Protein AF-G9WZ38-F1 (afdb_monomer)

Sequence (169 aa):
MLNEFNEKQKEMELSEMNKKAEDVVEAAVKRTKINRALLICPNMSLINEQIDLMISICGIYGIDIEKNKLEILINKALSECNSEIIYKIYGIPMLINSIYVETSGIITLSMGKAFIEVCKKVKLFIEVCEKVNFGDIRESDIISSVGEKIMKERFKEEMKRNNMDCYIK

Foldseek 3Di:
DVVVVLVVVLVVLLVVLLVQLLVLLVVLLVCLLPPCVCLVQQQVVLLVSLLVSLVSSCVSLLEDADSVLSSVLLVLQCVLADPVLVCLRPPDRDDCSPVNSLSSSLLSNQQSVLSSVLSSVQQVVCCVPVVDSRDRRYNCSCSDPVNSVSSNVSSQVSCVVVVNHSDDD

pLDDT: mean 78.84, std 14.1, range [38.16, 95.94]

Secondary structure (DSSP, 8-state):
-HHHHHHHHHHHHHHHHHHHHHHHHHHHHHHHHH-GGGGTSHHHHHHHHHHHHHHHHHHHHT----HHHHHHHHHHHHTTS-HHHHHHHHS--SS-HHHHHHHHHHHHHHHHHHHHHHHHHHHHHHHHHH-SSSPPPPHHHHSSHHHHHHHHHHHHHHHHHTT------

Radius of gyration: 16.96 Å; Cα contacts (8 Å, |Δi|>4): 188; chains: 1; bounding box: 35×32×58 Å

Nearest PDB structures (foldseek):
  7uwa-assembly1_i  T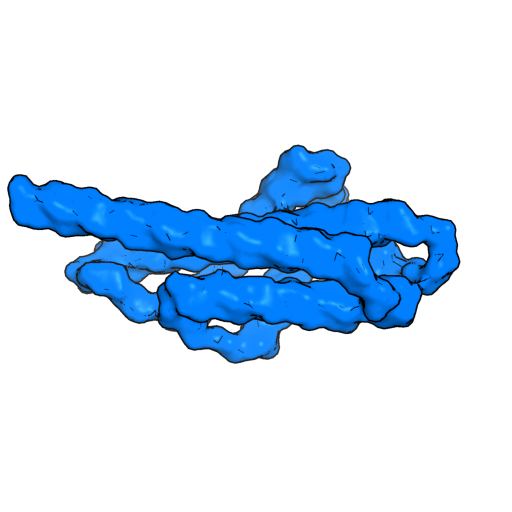M=2.731E-01  e=2.996E+00  Citrus x limon
  7uwd-assembly1_i  TM=2.819E-01  e=5.746E+00  Citrus x limon

Solvent-accessible surface area (backbone atoms only — not comparable to full-atom values): 9047 Å² total; per-residue (Å²): 106,76,66,57,50,52,51,52,51,49,54,49,53,52,50,52,40,51,50,55,38,51,53,51,30,53,52,48,23,57,47,50,51,68,46,67,59,45,62,80,45,33,50,69,46,49,54,50,54,50,40,56,49,50,51,55,39,27,59,66,70,59,35,64,71,61,68,71,58,46,49,52,54,50,52,56,38,57,66,55,45,28,71,67,58,48,36,60,51,71,66,67,78,79,89,58,71,65,62,50,31,52,51,51,21,49,49,42,44,18,48,40,55,14,47,52,50,29,53,53,52,47,44,54,48,47,25,72,75,67,74,41,83,76,51,83,49,52,47,67,55,57,73,24,76,62,22,48,47,45,28,35,54,38,25,42,51,40,28,41,75,70,76,43,72,46,61,82,136

Structure (mmCIF, N/CA/C/O backbone):
data_AF-G9WZ38-F1
#
_entry.id   AF-G9WZ38-F1
#
loop_
_atom_site.group_PDB
_atom_site.id
_atom_site.type_symbol
_atom_site.label_atom_id
_atom_site.label_alt_id
_atom_site.label_comp_id
_atom_site.label_asym_id
_atom_site.label_entity_id
_atom_site.label_seq_id
_atom_site.pdbx_PDB_ins_code
_atom_site.Cartn_x
_atom_site.Cartn_y
_atom_site.Cartn_z
_atom_site.occupancy
_atom_site.B_iso_or_equiv
_atom_site.auth_seq_id
_atom_site.auth_comp_id
_atom_site.auth_asym_id
_atom_site.auth_atom_id
_atom_site.pdbx_PDB_model_num
ATOM 1 N N . MET A 1 1 ? -9.028 -3.755 34.477 1.00 52.47 1 MET A N 1
ATOM 2 C CA . MET A 1 1 ? -9.451 -5.115 34.071 1.00 52.47 1 MET A CA 1
ATOM 3 C C . MET A 1 1 ? -10.262 -5.162 32.778 1.00 52.47 1 MET A C 1
ATOM 5 O O . MET A 1 1 ? -9.694 -5.626 31.804 1.00 52.47 1 MET A O 1
ATOM 9 N N . LEU A 1 2 ? -11.522 -4.695 32.699 1.00 57.91 2 LEU A N 1
ATOM 10 C CA . LEU A 1 2 ? -12.297 -4.794 31.438 1.00 57.91 2 LEU A CA 1
ATOM 11 C C . LEU A 1 2 ? -11.703 -3.931 30.300 1.00 57.91 2 LEU A C 1
ATOM 13 O O . LEU A 1 2 ? -11.595 -4.394 29.171 1.00 57.91 2 LEU A O 1
ATOM 17 N N . ASN A 1 3 ? -11.236 -2.716 30.616 1.00 65.12 3 ASN A N 1
ATOM 18 C CA . ASN A 1 3 ? -10.592 -1.832 29.634 1.00 65.12 3 ASN A CA 1
ATOM 19 C C . ASN A 1 3 ? -9.233 -2.366 29.153 1.00 65.12 3 ASN A C 1
ATOM 21 O O . ASN A 1 3 ? -8.999 -2.401 27.955 1.00 65.12 3 ASN A O 1
ATOM 25 N N . GLU A 1 4 ? -8.384 -2.869 30.056 1.00 69.06 4 GLU A N 1
ATOM 26 C CA . GLU A 1 4 ? -7.070 -3.436 29.691 1.00 69.06 4 GLU A CA 1
ATOM 27 C C . GLU A 1 4 ? -7.192 -4.713 28.845 1.00 69.06 4 GLU A C 1
ATOM 29 O O . GLU A 1 4 ? -6.346 -4.982 27.998 1.00 69.06 4 GLU A O 1
ATOM 34 N N . PHE A 1 5 ? -8.231 -5.526 29.073 1.00 68.38 5 PHE A N 1
ATOM 35 C CA . PHE A 1 5 ? -8.498 -6.708 28.251 1.00 68.38 5 PHE A CA 1
ATOM 36 C C . PHE A 1 5 ? -8.936 -6.311 26.835 1.00 68.38 5 PHE A C 1
ATOM 38 O O . PHE A 1 5 ? -8.422 -6.857 25.861 1.00 68.38 5 PHE A O 1
ATOM 45 N N . ASN A 1 6 ? -9.813 -5.309 26.722 1.00 74.38 6 ASN A N 1
ATOM 46 C CA . ASN A 1 6 ? -10.248 -4.770 25.435 1.00 74.38 6 ASN A CA 1
ATOM 47 C C . ASN A 1 6 ? -9.096 -4.100 24.671 1.00 74.38 6 ASN A C 1
ATOM 49 O O . ASN A 1 6 ? -8.975 -4.296 23.468 1.00 74.38 6 ASN A O 1
ATOM 53 N N . GLU A 1 7 ? -8.224 -3.351 25.348 1.00 76.50 7 GLU A N 1
ATOM 54 C CA . GLU A 1 7 ? -7.029 -2.748 24.739 1.00 76.50 7 GLU A CA 1
ATOM 55 C C . GLU A 1 7 ? -6.074 -3.817 24.196 1.00 76.50 7 GLU A C 1
ATOM 57 O O . GLU A 1 7 ? -5.677 -3.752 23.035 1.00 76.50 7 GLU A O 1
ATOM 62 N N . LYS A 1 8 ? -5.787 -4.868 24.975 1.00 78.44 8 LYS A N 1
ATOM 63 C CA . LYS A 1 8 ? -4.940 -5.983 24.519 1.00 78.44 8 LYS A CA 1
ATOM 64 C C . LYS A 1 8 ? -5.533 -6.746 23.340 1.00 78.44 8 LYS A C 1
ATOM 66 O O . LYS A 1 8 ? -4.796 -7.154 22.445 1.00 78.44 8 LYS A O 1
ATOM 71 N N . GLN A 1 9 ? -6.848 -6.958 23.334 1.00 79.75 9 GLN A N 1
ATOM 72 C CA . GLN A 1 9 ? -7.520 -7.594 22.205 1.00 79.75 9 GLN A CA 1
ATOM 73 C C . GLN A 1 9 ? -7.397 -6.728 20.945 1.00 79.75 9 GLN A C 1
ATOM 75 O O . GLN A 1 9 ? -7.069 -7.239 19.877 1.00 79.75 9 GLN A O 1
ATOM 80 N N . LYS A 1 10 ? -7.567 -5.411 21.077 1.00 76.31 10 LYS A N 1
ATOM 81 C CA . LYS A 1 10 ? -7.442 -4.477 19.956 1.00 76.31 10 LYS A CA 1
ATOM 82 C C . LYS A 1 10 ? -6.028 -4.398 19.395 1.00 76.31 10 LYS A C 1
ATOM 84 O O . LYS A 1 10 ? -5.841 -4.398 18.180 1.00 76.31 10 LYS A O 1
ATOM 89 N N . GLU A 1 11 ? -5.025 -4.357 20.268 1.00 82.62 11 GLU A N 1
ATOM 90 C CA . GLU A 1 11 ? -3.619 -4.417 19.864 1.00 82.62 11 GLU A CA 1
ATOM 91 C C . GLU A 1 11 ? -3.315 -5.708 19.099 1.00 82.62 11 GLU A C 1
ATOM 93 O O . GLU A 1 11 ? -2.605 -5.681 18.092 1.00 82.62 11 GLU A O 1
ATOM 98 N N . MET A 1 12 ? -3.886 -6.831 19.545 1.00 84.88 12 MET A N 1
ATOM 99 C CA . MET A 1 12 ? -3.741 -8.122 18.882 1.00 84.88 12 MET A CA 1
ATOM 100 C C . MET A 1 12 ? -4.406 -8.134 17.502 1.00 84.88 12 MET A C 1
ATOM 102 O O . MET A 1 12 ? -3.758 -8.522 16.532 1.00 84.88 12 MET A O 1
ATOM 106 N N . GLU A 1 13 ? -5.647 -7.657 17.393 1.00 85.44 13 GLU A N 1
ATOM 107 C CA . GLU A 1 13 ? -6.374 -7.549 16.122 1.00 85.44 13 GLU A CA 1
ATOM 108 C C . GLU A 1 13 ? -5.621 -6.656 15.127 1.00 85.44 13 GLU A C 1
ATOM 110 O O . GLU A 1 13 ? -5.374 -7.055 13.988 1.00 85.44 13 GLU A O 1
ATOM 115 N N . LEU A 1 14 ? -5.166 -5.477 15.563 1.00 86.06 14 LEU A N 1
ATOM 116 C CA . LEU A 1 14 ? -4.390 -4.569 14.720 1.00 86.06 14 LEU A CA 1
ATOM 117 C C . LEU A 1 14 ? -3.048 -5.185 14.299 1.00 86.06 14 LEU A C 1
ATOM 119 O O . LEU A 1 14 ? -2.622 -5.011 13.159 1.00 86.06 14 LEU A O 1
ATOM 123 N N . SER A 1 15 ? -2.379 -5.910 15.198 1.00 89.38 15 SER A N 1
ATOM 124 C CA . SER A 1 15 ? -1.134 -6.625 14.899 1.00 89.38 15 SER A CA 1
ATOM 125 C C . SER A 1 15 ? -1.343 -7.718 13.846 1.00 89.38 15 SER A C 1
ATOM 127 O O . SER A 1 15 ? -0.575 -7.811 12.887 1.00 89.38 15 SER A O 1
ATOM 129 N N . GLU A 1 16 ? -2.418 -8.499 13.964 1.00 91.44 16 GLU A N 1
ATOM 130 C CA . GLU A 1 16 ? -2.754 -9.545 12.997 1.00 91.44 16 GLU A CA 1
ATOM 131 C C . GLU A 1 16 ? -3.081 -8.961 11.616 1.00 91.44 16 GLU A C 1
ATOM 133 O O . GLU A 1 16 ? -2.612 -9.472 10.596 1.00 91.44 16 GLU A O 1
ATOM 138 N N . MET A 1 17 ? -3.835 -7.860 11.572 1.00 92.44 17 MET A N 1
ATOM 139 C CA . MET A 1 17 ? -4.127 -7.138 10.333 1.00 92.44 17 MET A CA 1
ATOM 140 C C . MET A 1 17 ? -2.854 -6.595 9.677 1.00 92.44 17 MET A C 1
ATOM 142 O O . MET A 1 17 ? -2.654 -6.805 8.481 1.00 92.44 17 MET A O 1
ATOM 146 N N . ASN A 1 18 ? -1.970 -5.951 10.453 1.00 92.62 18 ASN A N 1
ATOM 147 C CA . ASN A 1 18 ? -0.698 -5.435 9.940 1.00 92.62 18 ASN A CA 1
ATOM 148 C C . ASN A 1 18 ? 0.136 -6.568 9.330 1.00 92.62 18 ASN A C 1
ATOM 150 O O . ASN A 1 18 ? 0.634 -6.422 8.220 1.00 92.62 18 ASN A O 1
ATOM 154 N N . LYS A 1 19 ? 0.226 -7.720 10.008 1.00 94.50 19 LYS A N 1
ATOM 155 C CA . LYS A 1 19 ? 0.971 -8.880 9.509 1.00 94.50 19 LYS A CA 1
ATOM 156 C C . LYS A 1 19 ? 0.396 -9.416 8.194 1.00 94.50 19 LYS A C 1
ATOM 158 O O . LYS A 1 19 ? 1.140 -9.631 7.244 1.00 94.50 19 LYS A O 1
ATOM 163 N N . LYS A 1 20 ? -0.929 -9.576 8.102 1.00 95.94 20 LYS A N 1
ATOM 164 C CA . LYS A 1 20 ? -1.591 -9.988 6.849 1.00 95.94 20 LYS A CA 1
ATOM 165 C C . LYS A 1 20 ? -1.318 -8.995 5.719 1.00 95.94 20 LYS A C 1
ATOM 167 O O . LYS A 1 20 ? -1.111 -9.399 4.577 1.00 95.94 20 LYS A O 1
ATOM 172 N N . ALA A 1 21 ? -1.321 -7.700 6.029 1.00 95.38 21 ALA A N 1
ATO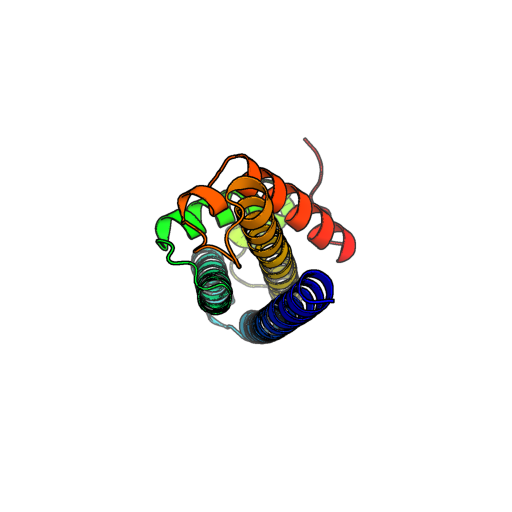M 173 C CA . ALA A 1 21 ? -1.045 -6.668 5.043 1.00 95.38 21 ALA A CA 1
ATOM 174 C C . ALA A 1 21 ? 0.426 -6.701 4.592 1.00 95.38 21 ALA A C 1
ATOM 176 O O . ALA A 1 21 ? 0.692 -6.598 3.398 1.00 95.38 21 ALA A O 1
ATOM 177 N N . GLU A 1 22 ? 1.372 -6.923 5.507 1.00 95.19 22 GLU A N 1
ATOM 178 C CA . GLU A 1 22 ? 2.792 -7.123 5.188 1.00 95.19 22 GLU A CA 1
ATOM 179 C C . GLU A 1 22 ? 3.017 -8.344 4.282 1.00 95.19 22 GLU A C 1
ATOM 181 O O . GLU A 1 22 ? 3.739 -8.231 3.289 1.00 95.19 22 GLU A O 1
ATOM 186 N N . ASP A 1 23 ? 2.340 -9.467 4.543 1.00 95.75 23 ASP A N 1
ATOM 187 C CA . ASP A 1 23 ? 2.404 -10.665 3.693 1.00 95.75 23 ASP A CA 1
ATOM 188 C C . ASP A 1 23 ? 1.909 -10.369 2.260 1.00 95.75 23 ASP A C 1
ATOM 190 O O . ASP A 1 23 ? 2.504 -10.807 1.268 1.00 95.75 23 ASP A O 1
ATOM 194 N N . VAL A 1 24 ? 0.839 -9.573 2.128 1.00 95.62 24 VAL A N 1
ATOM 195 C CA . VAL A 1 24 ? 0.320 -9.108 0.830 1.00 95.62 24 VAL A CA 1
ATOM 196 C C . VAL A 1 24 ? 1.329 -8.208 0.112 1.00 95.62 24 VAL A C 1
ATOM 198 O O . VAL A 1 24 ? 1.518 -8.362 -1.100 1.00 95.62 24 VAL A O 1
ATOM 201 N N . VAL A 1 25 ? 2.005 -7.307 0.834 1.00 94.81 25 VAL A N 1
ATOM 202 C CA . VAL A 1 25 ? 3.073 -6.462 0.275 1.00 94.81 25 VAL A CA 1
ATOM 203 C C . VAL A 1 25 ? 4.230 -7.323 -0.222 1.00 94.81 25 VAL A C 1
ATOM 205 O O . VAL A 1 25 ? 4.683 -7.137 -1.351 1.00 94.81 25 VAL A O 1
ATOM 208 N N . GLU A 1 26 ? 4.692 -8.297 0.563 1.00 92.81 26 GLU A N 1
ATOM 209 C CA . GLU A 1 26 ? 5.782 -9.185 0.152 1.00 92.81 26 GLU A CA 1
ATOM 210 C C . GLU A 1 26 ? 5.411 -9.985 -1.106 1.00 92.81 26 GLU A C 1
ATOM 212 O O . GLU A 1 26 ? 6.206 -10.094 -2.049 1.00 92.81 26 GLU A O 1
ATOM 217 N N . ALA A 1 27 ? 4.182 -10.504 -1.162 1.00 90.69 27 ALA A N 1
ATOM 218 C CA . ALA A 1 27 ? 3.670 -11.198 -2.335 1.00 90.69 27 ALA A CA 1
ATOM 219 C C . ALA A 1 27 ? 3.610 -10.275 -3.563 1.00 90.69 27 ALA A C 1
ATOM 221 O O . ALA A 1 27 ? 4.014 -10.689 -4.651 1.00 90.69 27 ALA A O 1
ATOM 222 N N . ALA A 1 28 ? 3.161 -9.027 -3.403 1.00 89.56 28 ALA A N 1
ATOM 223 C CA . ALA A 1 28 ? 3.139 -8.039 -4.479 1.00 89.56 28 ALA A CA 1
ATOM 224 C C . ALA A 1 28 ? 4.551 -7.707 -4.974 1.00 89.56 28 ALA A C 1
ATOM 226 O O . ALA A 1 28 ? 4.798 -7.761 -6.173 1.00 89.56 28 ALA A O 1
ATOM 227 N N . VAL A 1 29 ? 5.515 -7.482 -4.076 1.00 88.19 29 VAL A N 1
ATOM 228 C CA . VAL A 1 29 ? 6.922 -7.248 -4.445 1.00 88.19 29 VAL A CA 1
ATOM 229 C C . VAL A 1 29 ? 7.480 -8.412 -5.266 1.00 88.19 29 VAL A C 1
A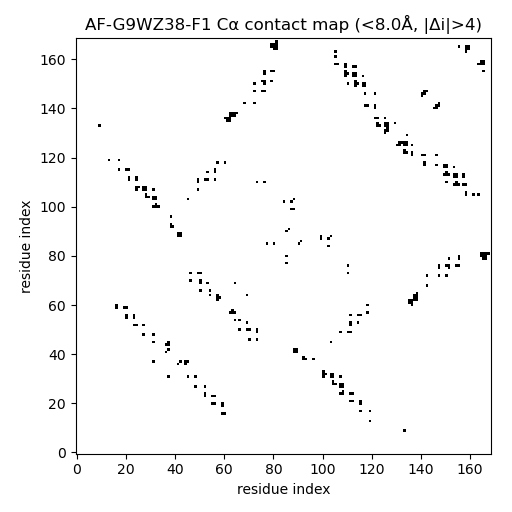TOM 231 O O . VAL A 1 29 ? 8.155 -8.190 -6.274 1.00 88.19 29 VAL A O 1
ATOM 234 N N . LYS A 1 30 ? 7.190 -9.660 -4.870 1.00 86.12 30 LYS A N 1
ATOM 235 C CA . LYS A 1 30 ? 7.587 -10.851 -5.638 1.00 86.12 30 LYS A CA 1
ATOM 236 C C . LYS A 1 30 ? 6.940 -10.868 -7.025 1.00 86.12 30 LYS A C 1
ATOM 238 O O . LYS A 1 30 ? 7.649 -11.120 -7.997 1.00 86.12 30 LYS A O 1
ATOM 243 N N . ARG A 1 31 ? 5.637 -10.571 -7.128 1.00 83.44 31 ARG A N 1
ATOM 244 C CA . ARG A 1 31 ? 4.909 -10.506 -8.409 1.00 83.44 31 ARG A CA 1
ATOM 245 C C . ARG A 1 31 ? 5.468 -9.427 -9.330 1.00 83.44 31 ARG A C 1
ATOM 247 O O . ARG A 1 31 ? 5.804 -9.740 -10.468 1.00 83.44 31 ARG A O 1
ATOM 254 N N . THR A 1 32 ? 5.661 -8.207 -8.833 1.00 80.19 32 THR A N 1
ATOM 255 C CA . THR A 1 32 ? 6.215 -7.088 -9.607 1.00 80.19 32 THR A CA 1
ATOM 256 C C . THR A 1 32 ? 7.580 -7.445 -10.195 1.00 80.19 32 THR A C 1
ATOM 258 O O . THR A 1 32 ? 7.842 -7.163 -11.360 1.00 80.19 32 THR A O 1
ATOM 261 N N . LYS A 1 33 ? 8.431 -8.157 -9.442 1.00 72.94 33 LYS A N 1
ATOM 262 C CA . LYS A 1 33 ? 9.764 -8.547 -9.923 1.00 72.94 33 LYS A CA 1
ATOM 263 C C . LYS A 1 33 ? 9.758 -9.527 -11.102 1.00 72.94 33 LYS A C 1
ATOM 265 O O . LYS A 1 33 ? 10.724 -9.572 -11.860 1.00 72.94 33 LYS A O 1
ATOM 270 N N . ILE A 1 34 ? 8.704 -10.328 -11.244 1.00 75.12 34 ILE A N 1
ATOM 271 C CA . ILE A 1 34 ? 8.572 -11.329 -12.315 1.00 75.12 34 ILE A CA 1
ATOM 272 C C . ILE A 1 34 ? 7.560 -10.917 -13.392 1.00 75.12 34 ILE A C 1
ATOM 274 O O . ILE A 1 34 ? 7.413 -11.625 -14.393 1.00 75.12 34 ILE A O 1
ATOM 278 N N . ASN A 1 35 ? 6.861 -9.792 -13.205 1.00 70.56 35 ASN A N 1
ATOM 279 C CA . ASN A 1 35 ? 5.826 -9.329 -14.117 1.00 70.56 35 ASN A CA 1
ATOM 280 C C . ASN A 1 35 ? 6.457 -8.808 -15.418 1.00 70.56 35 ASN A C 1
ATOM 282 O O . ASN A 1 35 ? 6.993 -7.705 -15.500 1.00 70.56 35 ASN A O 1
ATOM 286 N N . ARG A 1 36 ? 6.353 -9.620 -16.474 1.00 60.19 36 ARG A N 1
ATOM 287 C CA . ARG A 1 36 ? 6.883 -9.300 -17.805 1.00 60.19 36 ARG A CA 1
ATOM 288 C C . ARG A 1 36 ? 6.107 -8.191 -18.522 1.00 60.19 36 ARG A C 1
ATOM 290 O O . ARG A 1 36 ? 6.660 -7.597 -19.442 1.00 60.19 36 ARG A O 1
ATOM 297 N N . ALA A 1 37 ? 4.867 -7.887 -18.123 1.00 61.62 37 ALA A N 1
ATOM 298 C CA . ALA A 1 37 ? 4.077 -6.804 -18.721 1.00 61.62 37 ALA A CA 1
ATOM 299 C C . ALA A 1 37 ? 4.691 -5.423 -18.444 1.00 61.62 37 ALA A C 1
ATOM 301 O O . ALA A 1 37 ? 4.586 -4.520 -19.278 1.00 61.62 37 ALA A O 1
ATOM 302 N N . LEU A 1 38 ? 5.430 -5.296 -17.337 1.00 58.03 38 LEU A N 1
ATOM 303 C CA . LEU A 1 38 ? 6.217 -4.110 -17.015 1.00 58.03 38 LEU A CA 1
ATOM 304 C C . LEU A 1 38 ? 7.334 -3.819 -18.032 1.00 58.03 38 LEU A C 1
ATOM 306 O O . LEU A 1 38 ? 7.801 -2.691 -18.112 1.00 58.03 38 LEU A O 1
ATOM 310 N N . LEU A 1 39 ? 7.750 -4.798 -18.841 1.00 54.06 39 LEU A N 1
ATOM 311 C CA . LEU A 1 39 ? 8.755 -4.594 -19.892 1.00 54.06 39 LEU A CA 1
ATOM 312 C C . LEU A 1 39 ? 8.170 -3.973 -21.172 1.00 54.06 39 LEU A C 1
ATOM 314 O O . LEU A 1 39 ? 8.926 -3.493 -22.013 1.00 54.06 39 LEU A O 1
ATOM 318 N N . ILE A 1 40 ? 6.843 -4.015 -21.332 1.00 53.56 40 ILE A N 1
ATOM 319 C CA . ILE A 1 40 ? 6.126 -3.625 -22.556 1.00 53.56 40 ILE A CA 1
ATOM 320 C C . ILE A 1 40 ? 5.324 -2.337 -22.318 1.00 53.56 40 ILE A C 1
ATOM 322 O O . ILE A 1 40 ? 5.417 -1.402 -23.107 1.00 53.56 40 ILE A O 1
ATOM 326 N N . CYS A 1 41 ? 4.579 -2.271 -21.208 1.00 58.19 41 CYS A N 1
ATOM 327 C CA . CYS A 1 41 ? 3.764 -1.120 -20.802 1.00 58.19 41 CYS A CA 1
ATOM 328 C C . CYS A 1 41 ? 4.044 -0.755 -19.329 1.00 58.19 41 CYS A C 1
ATOM 330 O O . CYS A 1 41 ? 3.166 -0.930 -18.475 1.00 58.19 41 CYS A O 1
ATOM 332 N N . PRO A 1 42 ? 5.255 -0.259 -19.013 1.00 60.88 42 PRO A N 1
ATOM 333 C CA . PRO A 1 42 ? 5.756 -0.123 -17.643 1.00 60.88 42 PRO A CA 1
ATOM 334 C C . PRO A 1 42 ? 4.842 0.699 -16.724 1.00 60.88 42 PRO 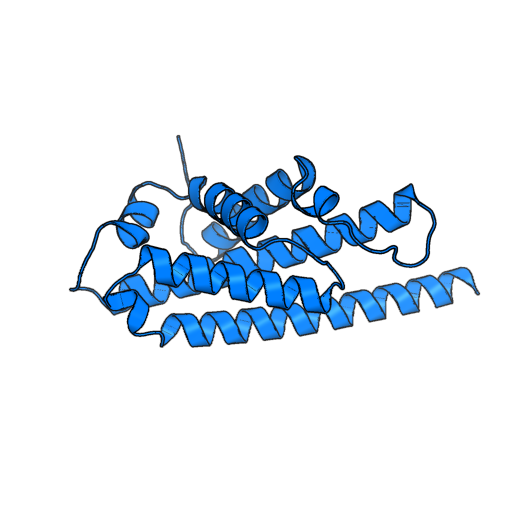A C 1
ATOM 336 O O . PRO A 1 42 ? 4.540 0.279 -15.610 1.00 60.88 42 PRO A O 1
ATOM 339 N N . ASN A 1 43 ? 4.329 1.833 -17.204 1.00 62.53 43 ASN A N 1
ATOM 340 C CA . ASN A 1 43 ? 3.543 2.763 -16.381 1.00 62.53 43 ASN A CA 1
ATOM 341 C C . ASN A 1 43 ? 2.189 2.206 -15.969 1.00 62.53 43 ASN A C 1
ATOM 343 O O . ASN A 1 43 ? 1.889 2.095 -14.784 1.00 62.53 43 ASN A O 1
ATOM 347 N N . MET A 1 44 ? 1.377 1.839 -16.963 1.00 63.56 44 MET A N 1
ATOM 348 C CA . MET A 1 44 ? 0.024 1.338 -16.727 1.00 63.56 44 MET A CA 1
ATOM 349 C C . MET A 1 44 ? 0.064 0.043 -15.917 1.00 63.56 44 MET A C 1
ATOM 351 O O . MET A 1 44 ? -0.756 -0.150 -15.025 1.00 63.56 44 MET A O 1
ATOM 355 N N . SER A 1 45 ? 1.048 -0.824 -16.180 1.00 75.94 45 SER A N 1
ATOM 356 C CA . SER A 1 45 ? 1.199 -2.070 -15.433 1.00 75.94 45 SER A CA 1
ATOM 357 C C . SER A 1 45 ? 1.621 -1.824 -13.983 1.00 75.94 45 SER A C 1
ATOM 359 O O . SER A 1 45 ? 1.116 -2.510 -13.102 1.00 75.94 45 SER A O 1
ATOM 361 N N . LEU A 1 46 ? 2.501 -0.853 -13.705 1.00 81.44 46 LEU A N 1
ATOM 362 C CA . LEU A 1 46 ? 2.937 -0.574 -12.335 1.00 81.44 46 LEU A CA 1
ATOM 363 C C . LEU A 1 46 ? 1.826 0.067 -11.498 1.00 81.44 46 LEU A C 1
ATOM 365 O O . LEU A 1 46 ? 1.622 -0.354 -10.363 1.00 81.44 46 LEU A O 1
ATOM 369 N N . ILE A 1 47 ? 1.100 1.048 -12.047 1.00 86.19 47 ILE A N 1
ATOM 370 C CA . ILE A 1 47 ? -0.022 1.701 -11.352 1.00 86.19 47 ILE A CA 1
ATOM 371 C C . ILE A 1 47 ? -1.117 0.685 -11.021 1.00 86.19 47 ILE A C 1
ATOM 373 O O . ILE A 1 47 ? -1.577 0.652 -9.883 1.00 86.19 47 ILE A O 1
ATOM 377 N N . ASN A 1 48 ? -1.480 -0.190 -11.964 1.00 87.25 48 ASN A N 1
ATOM 378 C CA . ASN A 1 48 ? -2.480 -1.231 -11.718 1.00 87.25 48 ASN A CA 1
ATOM 379 C C . ASN A 1 48 ? -2.047 -2.206 -10.611 1.00 87.25 48 ASN A C 1
ATOM 381 O O . ASN A 1 48 ? -2.851 -2.520 -9.741 1.00 87.25 48 ASN A O 1
ATOM 385 N N . GLU A 1 49 ? -0.774 -2.615 -10.577 1.00 88.38 49 GLU A N 1
ATOM 386 C CA . GLU A 1 49 ? -0.240 -3.442 -9.480 1.00 88.38 49 GLU A CA 1
ATOM 387 C C . GLU A 1 49 ? -0.302 -2.716 -8.126 1.00 88.38 49 GLU A C 1
ATOM 389 O O . GLU A 1 49 ? -0.604 -3.337 -7.107 1.00 88.38 49 GLU A O 1
ATOM 394 N N . GLN A 1 50 ? -0.064 -1.396 -8.097 1.00 91.69 50 GLN A N 1
ATOM 395 C CA . GLN A 1 50 ? -0.223 -0.608 -6.869 1.00 91.69 50 GLN A CA 1
ATOM 396 C C . GLN A 1 50 ? -1.695 -0.495 -6.448 1.00 91.69 50 GLN A C 1
ATOM 398 O O . GLN A 1 50 ? -1.990 -0.598 -5.259 1.00 91.69 50 GLN A O 1
ATOM 403 N N . ILE A 1 51 ? -2.620 -0.329 -7.399 1.00 93.38 51 ILE A N 1
ATOM 404 C CA . ILE A 1 51 ? -4.064 -0.315 -7.126 1.00 93.38 51 ILE A CA 1
ATOM 405 C C . ILE A 1 51 ? -4.488 -1.658 -6.525 1.00 93.38 51 ILE A C 1
ATOM 407 O O . ILE A 1 51 ? -5.104 -1.675 -5.464 1.00 93.38 51 ILE A O 1
ATOM 411 N N . ASP A 1 52 ? -4.117 -2.780 -7.142 1.00 93.19 52 ASP A N 1
ATOM 412 C CA . ASP A 1 52 ? -4.484 -4.116 -6.658 1.00 93.19 52 ASP A CA 1
ATOM 413 C C . ASP A 1 52 ? -3.869 -4.424 -5.281 1.00 93.19 52 ASP A C 1
ATOM 415 O O . ASP A 1 52 ? -4.524 -5.024 -4.418 1.00 93.19 52 ASP A O 1
ATOM 419 N N . LEU A 1 53 ? -2.636 -3.966 -5.035 1.00 95.38 53 LEU A N 1
ATOM 420 C CA . LEU A 1 53 ? -2.003 -4.018 -3.718 1.00 95.38 53 LEU A CA 1
ATOM 421 C C . LEU A 1 53 ? -2.821 -3.247 -2.673 1.00 95.38 53 LEU A C 1
ATOM 423 O O . LEU A 1 53 ? -3.137 -3.791 -1.614 1.00 95.38 53 LEU A O 1
ATOM 427 N N . MET A 1 54 ? -3.180 -1.997 -2.964 1.00 95.19 54 MET A N 1
ATOM 428 C CA . MET A 1 54 ? -3.914 -1.149 -2.024 1.00 95.19 54 MET A CA 1
ATOM 429 C C . MET A 1 54 ? -5.342 -1.652 -1.796 1.00 95.19 54 MET A C 1
ATOM 431 O O . MET A 1 54 ? -5.783 -1.650 -0.655 1.00 95.19 54 MET A O 1
ATOM 435 N N . ILE A 1 55 ? -6.025 -2.189 -2.814 1.00 94.38 55 ILE A N 1
ATOM 436 C CA . ILE A 1 55 ? -7.322 -2.872 -2.648 1.00 94.38 55 ILE A CA 1
ATOM 437 C C . ILE A 1 55 ? -7.187 -4.067 -1.704 1.00 94.38 55 ILE A C 1
ATOM 439 O O . ILE A 1 55 ? -8.014 -4.249 -0.813 1.00 94.38 55 ILE A O 1
ATOM 443 N N . SER A 1 56 ? -6.138 -4.874 -1.872 1.00 95.19 56 SER A N 1
ATOM 444 C CA . SER A 1 56 ? -5.904 -6.043 -1.018 1.00 95.19 56 SER A CA 1
ATOM 445 C C . SER A 1 56 ? -5.658 -5.635 0.439 1.00 95.19 56 SER A C 1
ATOM 447 O O . SER A 1 56 ? -6.204 -6.253 1.353 1.00 95.19 56 SER A O 1
ATOM 449 N N . ILE A 1 57 ? -4.888 -4.563 0.664 1.00 94.69 57 ILE A N 1
ATOM 450 C CA . ILE A 1 57 ? -4.688 -3.979 1.997 1.00 94.69 57 ILE A CA 1
ATOM 451 C C . ILE A 1 57 ? -6.020 -3.443 2.542 1.00 94.69 57 ILE A C 1
ATOM 453 O O . ILE A 1 57 ? -6.395 -3.785 3.658 1.00 94.69 57 ILE A O 1
ATOM 457 N N . CYS A 1 58 ? -6.781 -2.679 1.759 1.00 91.19 58 CYS A N 1
ATOM 458 C CA . CYS A 1 58 ? -8.102 -2.182 2.146 1.00 91.19 58 CYS A CA 1
ATOM 459 C C . CYS A 1 58 ? -9.047 -3.308 2.577 1.00 91.19 58 CYS A C 1
ATOM 461 O O . CYS A 1 58 ? -9.668 -3.198 3.631 1.00 91.19 58 CYS A O 1
ATOM 463 N N . GLY A 1 59 ? -9.079 -4.425 1.846 1.00 90.50 59 GLY A N 1
ATOM 464 C CA . GLY A 1 59 ? -9.870 -5.602 2.211 1.00 90.50 59 GLY A CA 1
ATOM 465 C C . GLY A 1 59 ? -9.485 -6.203 3.567 1.00 90.50 59 GLY A C 1
ATOM 466 O O . GLY A 1 59 ? -10.359 -6.646 4.307 1.00 90.50 59 GLY A O 1
ATOM 467 N N . ILE A 1 60 ? -8.202 -6.162 3.943 1.00 92.56 60 ILE A N 1
ATOM 468 C CA . ILE A 1 60 ? -7.738 -6.577 5.279 1.00 92.56 60 ILE A CA 1
ATOM 469 C C . ILE A 1 60 ? -8.207 -5.590 6.350 1.00 92.56 60 ILE A C 1
ATOM 471 O O . ILE A 1 60 ? -8.568 -6.013 7.446 1.00 92.56 60 ILE A O 1
ATOM 475 N N . TYR A 1 61 ? -8.215 -4.290 6.038 1.00 88.31 61 TYR A N 1
ATOM 476 C CA . TYR A 1 61 ? -8.653 -3.242 6.962 1.00 88.31 61 TYR A CA 1
ATOM 477 C C . TYR A 1 61 ? -10.165 -3.021 7.037 1.00 88.31 61 TYR A C 1
ATOM 479 O O . TYR A 1 61 ? -10.604 -2.284 7.920 1.00 88.31 61 TYR A O 1
ATOM 487 N N . GLY A 1 62 ? -10.944 -3.692 6.184 1.00 85.88 62 GLY A N 1
ATOM 488 C CA . GLY A 1 62 ? -12.388 -3.486 6.073 1.00 85.88 62 GLY A CA 1
ATOM 489 C C . GLY A 1 62 ? -12.750 -2.144 5.430 1.00 85.88 62 GLY A C 1
ATOM 490 O O . GLY A 1 62 ? -13.792 -1.584 5.740 1.00 85.88 62 GLY A O 1
ATOM 491 N N . ILE A 1 63 ? -11.873 -1.605 4.580 1.00 85.38 63 ILE A N 1
ATOM 492 C CA . ILE A 1 63 ? -12.069 -0.332 3.882 1.00 85.38 63 ILE A CA 1
ATOM 493 C C . ILE A 1 63 ? -12.682 -0.618 2.515 1.00 85.38 63 ILE A C 1
ATOM 495 O O . ILE A 1 63 ? -12.077 -1.328 1.709 1.00 85.38 63 ILE A O 1
ATOM 499 N N . ASP A 1 64 ? -13.825 -0.006 2.230 1.00 85.56 64 ASP A N 1
ATOM 500 C CA . ASP A 1 64 ? -14.330 0.108 0.863 1.00 85.56 64 ASP A CA 1
ATOM 501 C C . ASP A 1 64 ? -13.822 1.418 0.248 1.00 85.56 64 ASP A C 1
ATOM 503 O O . ASP A 1 64 ? -13.950 2.486 0.854 1.00 85.56 64 ASP A O 1
ATOM 507 N N . ILE A 1 65 ? -13.166 1.328 -0.909 1.00 85.75 65 ILE A N 1
ATOM 508 C CA . ILE A 1 65 ? -12.577 2.477 -1.600 1.00 85.75 65 ILE A CA 1
ATOM 509 C C . ILE A 1 65 ? -12.599 2.281 -3.112 1.00 85.75 65 ILE A C 1
ATOM 511 O O . ILE A 1 65 ? -12.220 1.231 -3.642 1.00 85.75 65 ILE A O 1
ATOM 515 N N . GLU A 1 66 ? -12.991 3.326 -3.830 1.00 88.94 66 GLU A N 1
ATOM 516 C CA . GLU A 1 66 ? -12.997 3.304 -5.285 1.00 88.94 66 GLU A CA 1
ATOM 517 C C . GLU A 1 66 ? -11.572 3.293 -5.885 1.00 88.94 66 GLU A C 1
ATOM 519 O O . GLU A 1 66 ? -10.643 3.974 -5.433 1.00 88.94 66 GLU A O 1
ATOM 524 N N . LYS A 1 67 ? -11.394 2.554 -6.990 1.00 89.81 67 LYS A N 1
ATOM 525 C CA . LYS A 1 67 ? -10.092 2.404 -7.674 1.00 89.81 67 LYS A CA 1
ATOM 526 C C . LYS A 1 67 ? -9.483 3.732 -8.140 1.00 89.81 67 LYS A C 1
ATOM 528 O O . LYS A 1 67 ? -8.280 3.938 -8.006 1.00 89.81 67 LYS A O 1
ATOM 533 N N . ASN A 1 68 ? -10.308 4.633 -8.673 1.00 89.94 68 ASN A N 1
ATOM 534 C CA . ASN A 1 68 ? -9.915 5.978 -9.124 1.00 89.94 68 ASN A CA 1
ATOM 535 C C . ASN A 1 68 ? -9.293 6.818 -7.987 1.00 89.94 68 ASN A C 1
ATOM 537 O O . ASN A 1 68 ? -8.394 7.621 -8.225 1.00 89.94 68 ASN A O 1
ATOM 541 N N . LYS A 1 69 ? -9.742 6.639 -6.740 1.00 89.12 69 LYS A N 1
ATOM 542 C CA . LYS A 1 69 ? -9.214 7.339 -5.565 1.00 89.12 69 LYS A CA 1
ATOM 543 C C . LYS A 1 69 ? -7.847 6.814 -5.170 1.00 89.12 69 LYS A C 1
ATOM 545 O O . LYS A 1 69 ? -6.946 7.608 -4.894 1.00 89.12 69 LYS A O 1
ATOM 550 N N . LEU A 1 70 ? -7.683 5.491 -5.199 1.00 91.50 70 LEU A N 1
ATOM 551 C CA . LEU A 1 70 ? -6.385 4.853 -5.000 1.00 91.50 70 LEU A CA 1
ATOM 552 C C . LEU A 1 70 ? -5.390 5.310 -6.063 1.00 91.50 70 LEU A C 1
ATOM 554 O O . LEU A 1 70 ? -4.278 5.696 -5.720 1.00 91.50 70 LEU A O 1
ATOM 558 N N . GLU A 1 71 ? -5.800 5.363 -7.330 1.00 91.31 71 GLU A N 1
ATOM 559 C CA . GLU A 1 71 ? -4.962 5.865 -8.421 1.00 91.31 71 GLU A CA 1
ATOM 560 C C . GLU A 1 71 ? -4.479 7.303 -8.168 1.00 91.31 71 GLU A C 1
ATOM 562 O O . GLU A 1 71 ? -3.293 7.603 -8.326 1.00 91.31 71 GLU A O 1
ATOM 567 N N . ILE A 1 72 ? -5.365 8.198 -7.716 1.00 89.06 72 ILE A N 1
ATOM 568 C CA . ILE A 1 72 ? -4.992 9.572 -7.347 1.00 89.06 72 ILE A CA 1
ATOM 569 C C . ILE A 1 72 ? -3.964 9.571 -6.210 1.00 89.06 72 ILE A C 1
ATOM 571 O O . ILE A 1 72 ? -2.969 10.296 -6.284 1.00 89.06 72 ILE A O 1
ATOM 575 N N . LEU A 1 73 ? -4.179 8.767 -5.167 1.00 89.38 73 LEU A N 1
ATOM 576 C CA . LEU A 1 73 ? -3.277 8.681 -4.018 1.00 89.38 73 LEU A CA 1
ATOM 577 C C . LEU A 1 73 ? -1.897 8.128 -4.415 1.00 89.38 73 LEU A C 1
ATOM 579 O O . LEU A 1 73 ? -0.873 8.681 -4.009 1.00 89.38 73 LEU A O 1
ATOM 583 N N . ILE A 1 74 ? -1.867 7.102 -5.268 1.00 90.81 74 ILE A N 1
ATOM 584 C CA . ILE A 1 74 ? -0.649 6.523 -5.852 1.00 90.81 74 ILE A CA 1
ATOM 585 C C . ILE A 1 74 ? 0.108 7.586 -6.643 1.00 90.81 74 ILE A C 1
ATOM 587 O O . ILE A 1 74 ? 1.295 7.807 -6.406 1.00 90.81 74 ILE A O 1
ATOM 591 N N . ASN A 1 75 ? -0.574 8.293 -7.544 1.00 88.44 75 ASN A N 1
ATOM 592 C CA . ASN A 1 75 ? 0.043 9.339 -8.356 1.00 88.44 75 ASN A CA 1
ATOM 593 C C . ASN A 1 75 ? 0.583 10.489 -7.494 1.00 88.44 75 ASN A C 1
ATOM 595 O O . ASN A 1 75 ? 1.670 11.008 -7.758 1.00 88.44 75 ASN A O 1
ATOM 599 N N . LYS A 1 76 ? -0.120 10.853 -6.415 1.00 88.56 76 LYS A N 1
ATOM 600 C CA . LYS A 1 76 ? 0.373 11.825 -5.430 1.00 88.56 76 LYS A CA 1
ATOM 601 C C . LYS A 1 76 ? 1.640 11.334 -4.735 1.00 88.56 76 LYS A C 1
ATOM 603 O O . LYS A 1 76 ? 2.573 12.123 -4.611 1.00 88.56 76 LYS A O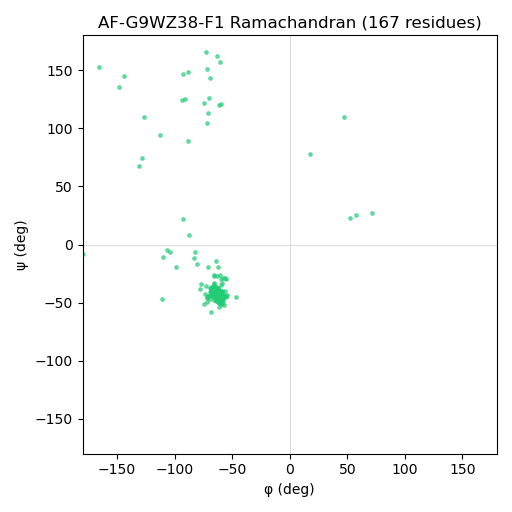 1
ATOM 608 N N . ALA A 1 77 ? 1.713 10.075 -4.313 1.00 88.62 77 ALA A N 1
ATOM 609 C CA . ALA A 1 77 ? 2.925 9.518 -3.711 1.00 88.62 77 ALA A CA 1
ATOM 610 C C . ALA A 1 77 ? 4.094 9.480 -4.712 1.00 88.62 77 ALA A C 1
ATOM 612 O O . ALA A 1 77 ? 5.180 9.970 -4.408 1.00 88.62 77 ALA A O 1
ATOM 613 N N . LEU A 1 78 ? 3.858 9.001 -5.938 1.00 86.56 78 LEU A N 1
ATOM 614 C CA . LEU A 1 78 ? 4.868 8.955 -7.002 1.00 86.56 78 LEU A CA 1
ATOM 615 C C . LEU A 1 78 ? 5.366 10.343 -7.422 1.00 86.56 78 LEU A C 1
ATOM 617 O O . LEU A 1 78 ? 6.511 10.467 -7.846 1.00 86.56 78 LEU A O 1
ATOM 621 N N . SER A 1 79 ? 4.552 11.394 -7.271 1.00 83.31 79 SER A N 1
ATOM 622 C CA . SER A 1 79 ? 4.978 12.777 -7.537 1.00 83.31 79 SER A CA 1
ATOM 623 C C . SER A 1 79 ? 6.087 13.282 -6.602 1.00 83.31 79 SER A C 1
ATOM 625 O O . SER A 1 79 ? 6.703 14.304 -6.891 1.00 83.31 79 SER A O 1
ATOM 627 N N . GLU A 1 80 ? 6.361 12.578 -5.498 1.00 83.06 80 GLU A N 1
ATOM 628 C CA . GLU A 1 80 ? 7.484 12.871 -4.598 1.00 83.06 80 GLU A CA 1
ATOM 629 C C . GLU A 1 80 ? 8.812 12.258 -5.084 1.00 83.06 80 GLU A C 1
ATOM 631 O O . GLU A 1 80 ? 9.875 12.586 -4.548 1.00 83.06 80 GLU A O 1
ATOM 636 N N . CYS A 1 81 ? 8.772 11.373 -6.086 1.00 77.69 81 CYS A N 1
ATOM 637 C CA . CYS A 1 81 ? 9.962 10.820 -6.725 1.00 77.69 81 CYS A CA 1
ATOM 638 C C . CYS A 1 81 ? 10.657 11.871 -7.603 1.00 77.69 81 CYS A C 1
ATOM 640 O O . CYS A 1 81 ? 10.021 12.750 -8.184 1.00 77.69 81 CYS A O 1
ATOM 642 N N . ASN A 1 82 ? 11.977 11.750 -7.759 1.00 72.56 82 ASN A N 1
ATOM 643 C CA . ASN A 1 82 ? 12.728 12.606 -8.677 1.00 72.56 82 ASN A CA 1
ATOM 644 C C . ASN A 1 82 ? 12.466 12.243 -10.155 1.00 72.56 82 ASN A C 1
ATOM 646 O O . ASN A 1 82 ? 11.939 11.174 -10.483 1.00 72.56 82 ASN A O 1
ATOM 650 N N . SER A 1 83 ? 12.861 13.143 -11.059 1.00 68.19 83 SER A N 1
ATOM 651 C CA . SER A 1 83 ? 12.685 12.966 -12.504 1.00 68.19 83 SER A CA 1
ATOM 652 C C . SER A 1 83 ? 13.413 11.739 -13.052 1.00 68.19 83 SER A C 1
ATOM 654 O O . SER A 1 83 ? 12.958 11.185 -14.043 1.00 68.19 83 SER A O 1
ATOM 656 N N . GLU A 1 84 ? 14.492 11.275 -12.414 1.00 70.50 84 GLU A N 1
ATOM 657 C CA . GLU A 1 84 ? 15.217 10.068 -12.821 1.00 70.50 84 GLU A CA 1
ATOM 658 C C . GLU A 1 84 ? 14.409 8.793 -12.536 1.00 70.50 84 GLU A C 1
ATOM 660 O O . GLU A 1 84 ? 14.305 7.926 -13.400 1.00 70.50 84 GLU A O 1
ATOM 665 N N . ILE A 1 85 ? 13.788 8.680 -11.359 1.00 72.00 85 ILE A N 1
A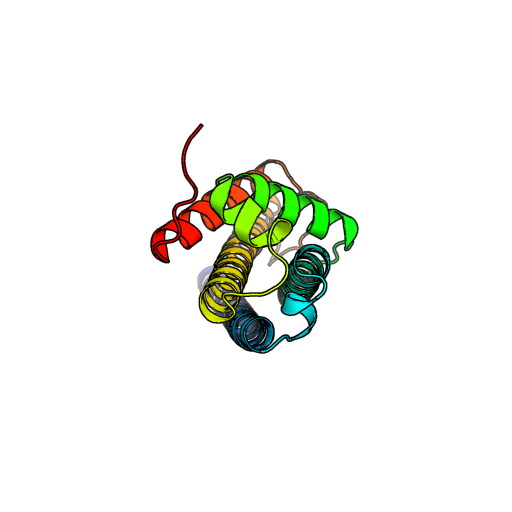TOM 666 C CA . ILE A 1 85 ? 12.899 7.563 -11.007 1.00 72.00 85 ILE A CA 1
ATOM 667 C C . ILE A 1 85 ? 11.649 7.601 -11.887 1.00 72.00 85 ILE A C 1
ATOM 669 O O . ILE A 1 85 ? 11.263 6.576 -12.442 1.00 72.00 85 ILE A O 1
ATOM 673 N N . ILE A 1 86 ? 11.053 8.782 -12.082 1.00 68.94 86 ILE A N 1
ATOM 674 C CA . ILE A 1 86 ? 9.931 8.955 -13.013 1.00 68.94 86 ILE A CA 1
ATOM 675 C C . ILE A 1 86 ? 10.370 8.574 -14.432 1.00 68.94 86 ILE A C 1
ATOM 677 O O . ILE A 1 86 ? 9.657 7.854 -15.109 1.00 68.94 86 ILE A O 1
ATOM 681 N N . TYR A 1 87 ? 11.563 8.946 -14.885 1.00 64.31 87 TYR A N 1
ATOM 682 C CA . TYR A 1 87 ? 12.069 8.533 -16.194 1.00 64.31 87 TYR A CA 1
ATOM 683 C C . TYR A 1 87 ? 12.324 7.020 -16.278 1.00 64.31 87 TYR A C 1
ATOM 685 O O . TYR A 1 87 ? 12.041 6.411 -17.303 1.00 64.31 87 TYR A O 1
ATOM 693 N N . LYS A 1 88 ? 12.788 6.372 -15.206 1.00 65.94 88 LYS A N 1
ATOM 694 C CA . LYS A 1 88 ? 12.926 4.906 -15.158 1.00 65.94 88 LYS A CA 1
ATOM 695 C C . LYS A 1 88 ? 11.574 4.199 -15.218 1.00 65.94 88 LYS A C 1
ATOM 697 O O . LYS A 1 88 ? 11.490 3.133 -15.815 1.00 65.94 88 LYS A O 1
ATOM 702 N N . ILE A 1 89 ? 10.530 4.789 -14.635 1.00 64.50 89 ILE A N 1
ATOM 703 C CA . ILE A 1 89 ? 9.159 4.269 -14.693 1.00 64.50 89 ILE A CA 1
ATOM 704 C C . ILE A 1 89 ? 8.565 4.524 -16.091 1.00 64.50 89 ILE A C 1
ATOM 706 O O . ILE A 1 89 ? 8.131 3.576 -16.740 1.00 64.50 89 ILE A O 1
ATOM 710 N N . TYR A 1 90 ? 8.632 5.772 -16.577 1.00 63.81 90 TYR A N 1
ATOM 711 C CA . TYR A 1 90 ? 7.888 6.280 -17.736 1.00 63.81 90 TYR A CA 1
ATOM 712 C C . TYR A 1 90 ? 8.642 6.344 -19.066 1.00 63.81 90 TYR A C 1
ATOM 714 O O . TYR A 1 90 ? 7.996 6.439 -20.109 1.00 63.81 90 TYR A O 1
ATOM 722 N N . GLY A 1 91 ? 9.972 6.318 -19.054 1.00 54.78 91 GLY A N 1
ATOM 723 C CA . GLY A 1 91 ? 10.805 6.792 -20.159 1.00 54.78 91 GLY A CA 1
ATOM 724 C C . GLY A 1 91 ? 11.567 5.740 -20.964 1.00 54.78 91 GLY A C 1
ATOM 725 O O . GLY A 1 91 ? 12.089 6.105 -22.014 1.00 54.78 91 GLY A O 1
ATOM 726 N N . ILE A 1 92 ? 11.655 4.469 -20.544 1.00 54.19 92 ILE A N 1
ATOM 727 C CA . ILE A 1 92 ? 12.519 3.491 -21.237 1.00 54.19 92 ILE A CA 1
ATOM 728 C C . ILE A 1 92 ? 11.760 2.220 -21.653 1.00 54.19 92 ILE A C 1
ATOM 730 O O . ILE A 1 92 ? 11.478 1.367 -20.810 1.00 54.19 92 ILE A O 1
ATOM 734 N N . PRO A 1 93 ? 11.521 2.014 -22.961 1.00 51.78 93 PRO A N 1
ATOM 735 C CA . PRO A 1 93 ? 11.365 0.684 -23.531 1.00 51.78 93 PRO A CA 1
ATOM 736 C C . PRO A 1 93 ? 12.750 0.016 -23.626 1.00 51.78 93 PRO A C 1
ATOM 738 O O . PRO A 1 93 ? 13.639 0.553 -24.275 1.00 51.78 93 PRO A O 1
ATOM 741 N N . MET A 1 94 ? 12.911 -1.150 -22.985 1.00 49.72 94 MET A N 1
ATOM 742 C CA . MET A 1 94 ? 13.975 -2.158 -23.187 1.00 49.72 94 MET A CA 1
ATOM 743 C C . MET A 1 94 ? 15.441 -1.675 -23.260 1.00 49.72 94 MET A C 1
ATOM 745 O O . MET A 1 94 ? 15.876 -1.188 -24.293 1.00 49.72 94 MET A O 1
ATOM 749 N N . LEU A 1 95 ? 16.242 -1.981 -22.223 1.00 46.47 95 LEU A N 1
ATOM 750 C CA . LEU A 1 95 ? 17.619 -2.525 -22.362 1.00 46.47 95 LEU A CA 1
ATOM 751 C C . LEU A 1 95 ? 18.327 -2.811 -21.023 1.00 46.47 95 LEU A C 1
ATOM 753 O O . LEU A 1 95 ? 19.370 -3.458 -21.025 1.00 46.47 95 LEU A O 1
ATOM 757 N N . ILE A 1 96 ? 17.762 -2.425 -19.872 1.00 52.06 96 ILE A N 1
ATOM 758 C CA . ILE A 1 96 ? 18.336 -2.771 -18.558 1.00 52.06 96 ILE A CA 1
ATOM 759 C C . ILE A 1 96 ? 17.265 -3.401 -17.659 1.00 52.06 96 ILE A C 1
ATOM 761 O O . ILE A 1 96 ? 16.735 -2.777 -16.742 1.00 52.06 96 ILE A O 1
ATOM 765 N N . ASN A 1 97 ? 16.928 -4.664 -17.948 1.00 52.72 97 ASN A N 1
ATOM 766 C CA . ASN A 1 97 ? 15.901 -5.429 -17.225 1.00 52.72 97 ASN A CA 1
ATOM 767 C C . ASN A 1 97 ? 16.143 -5.505 -15.707 1.00 52.72 97 ASN A C 1
ATOM 769 O O . ASN A 1 97 ? 15.181 -5.596 -14.954 1.00 52.72 97 ASN A O 1
ATOM 773 N N . SER A 1 98 ? 17.395 -5.466 -15.239 1.00 55.88 98 SER A N 1
ATOM 774 C CA . SER A 1 98 ? 17.706 -5.583 -13.807 1.00 55.88 98 SER A CA 1
ATOM 775 C C . SER A 1 98 ? 17.323 -4.334 -13.008 1.00 55.88 98 SER A C 1
ATOM 777 O O . SER A 1 98 ? 16.665 -4.454 -11.978 1.00 55.88 98 SER A O 1
ATOM 779 N N . ILE A 1 99 ? 17.664 -3.138 -13.505 1.00 57.66 99 ILE A N 1
ATOM 780 C CA . ILE A 1 99 ? 17.428 -1.869 -12.794 1.00 57.66 99 ILE A CA 1
ATOM 781 C C . ILE A 1 99 ? 15.927 -1.570 -12.688 1.00 57.66 99 ILE A C 1
ATOM 783 O O . ILE A 1 99 ? 15.456 -1.105 -11.649 1.00 57.66 99 ILE A O 1
ATOM 787 N N . TYR A 1 100 ? 15.151 -1.870 -13.734 1.00 63.25 100 TYR A N 1
ATOM 788 C CA . TYR A 1 100 ? 13.703 -1.643 -13.731 1.00 63.25 100 TYR A CA 1
ATOM 789 C C . TYR A 1 100 ? 12.967 -2.582 -12.754 1.00 63.25 100 TYR A C 1
ATOM 791 O O . TYR A 1 100 ? 12.106 -2.151 -11.981 1.00 63.25 100 TYR A O 1
ATOM 799 N N . VAL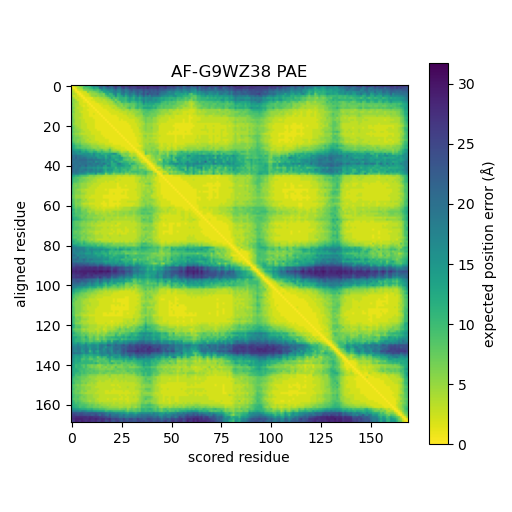 A 1 101 ? 13.321 -3.871 -12.755 1.00 64.62 101 VAL A N 1
ATOM 800 C CA . VAL A 1 101 ? 12.744 -4.894 -11.862 1.00 64.62 101 VAL A CA 1
ATOM 801 C C . VAL A 1 101 ? 13.031 -4.581 -10.390 1.00 64.62 101 VAL A C 1
ATOM 803 O O . VAL A 1 101 ? 12.166 -4.745 -9.530 1.00 64.62 101 VAL A O 1
ATOM 806 N N . GLU A 1 102 ? 14.228 -4.079 -10.095 1.00 71.19 102 GLU A N 1
ATOM 807 C CA . GLU A 1 102 ? 14.601 -3.659 -8.746 1.00 71.19 102 GLU A CA 1
ATOM 808 C C . GLU A 1 102 ? 13.840 -2.396 -8.310 1.00 71.19 102 GLU A C 1
ATOM 810 O O . GLU A 1 102 ? 13.221 -2.390 -7.245 1.00 71.19 102 GLU A O 1
ATOM 815 N N . THR A 1 103 ? 13.779 -1.378 -9.177 1.00 77.88 103 THR A N 1
ATOM 816 C CA . THR A 1 103 ? 13.069 -0.108 -8.928 1.00 77.88 103 THR A CA 1
ATOM 817 C C . THR A 1 103 ? 11.577 -0.334 -8.666 1.00 77.88 103 THR A C 1
ATOM 819 O O . THR A 1 103 ? 11.022 0.176 -7.694 1.00 77.88 103 THR A O 1
ATOM 822 N N . SER A 1 104 ? 10.912 -1.134 -9.501 1.00 78.44 104 SER A N 1
ATOM 823 C CA . SER A 1 104 ? 9.479 -1.439 -9.365 1.00 78.44 104 SER A CA 1
ATOM 824 C C . SER A 1 104 ? 9.168 -2.256 -8.104 1.00 78.44 104 SER A C 1
ATOM 826 O O . SER A 1 104 ? 8.166 -1.997 -7.428 1.00 78.44 104 SER A O 1
ATOM 828 N N . GLY A 1 105 ? 10.053 -3.183 -7.722 1.00 83.31 105 GLY A N 1
ATOM 829 C CA . GLY A 1 105 ? 9.973 -3.895 -6.447 1.00 83.31 105 GLY A CA 1
ATOM 830 C C . GLY A 1 105 ? 10.103 -2.962 -5.237 1.00 83.31 105 GLY A C 1
ATOM 831 O O . GLY A 1 105 ? 9.313 -3.075 -4.301 1.00 83.31 105 GLY A O 1
ATOM 832 N N . ILE A 1 106 ? 11.046 -2.013 -5.271 1.00 86.62 106 ILE A N 1
ATOM 833 C CA . ILE A 1 106 ? 11.237 -1.016 -4.202 1.00 86.62 106 ILE A CA 1
ATOM 834 C C . ILE A 1 106 ? 10.028 -0.080 -4.095 1.00 86.62 106 ILE A C 1
ATOM 836 O O . ILE A 1 106 ? 9.566 0.190 -2.985 1.00 86.62 106 ILE A O 1
ATOM 840 N N . ILE A 1 107 ? 9.474 0.370 -5.225 1.00 88.31 107 ILE A N 1
ATOM 841 C CA . ILE A 1 107 ? 8.251 1.187 -5.245 1.00 88.31 107 ILE A CA 1
ATOM 842 C C . ILE A 1 107 ? 7.093 0.414 -4.623 1.00 88.31 107 ILE A C 1
ATOM 844 O O . ILE A 1 107 ? 6.427 0.947 -3.743 1.00 88.31 107 ILE A O 1
ATOM 848 N N . THR A 1 108 ? 6.894 -0.846 -5.021 1.00 91.25 108 THR A N 1
ATOM 849 C CA . THR A 1 108 ? 5.815 -1.695 -4.488 1.00 91.25 108 THR A CA 1
ATOM 850 C C . THR A 1 108 ? 5.946 -1.883 -2.976 1.00 91.25 108 THR A C 1
ATOM 852 O O . THR A 1 108 ? 4.972 -1.729 -2.241 1.00 91.25 108 THR A O 1
ATOM 855 N N . LEU A 1 109 ? 7.164 -2.149 -2.491 1.00 91.75 109 LEU A N 1
ATOM 856 C CA . LEU A 1 109 ? 7.446 -2.278 -1.062 1.00 91.75 109 LEU A CA 1
ATOM 857 C C . LEU A 1 109 ? 7.129 -0.980 -0.309 1.00 91.75 109 LEU A C 1
ATOM 859 O O . LEU A 1 109 ? 6.441 -0.999 0.712 1.00 91.75 109 LEU A O 1
ATOM 863 N N . SER A 1 110 ? 7.630 0.142 -0.824 1.00 91.44 110 SER A N 1
ATOM 864 C CA . SER A 1 110 ? 7.501 1.456 -0.192 1.00 91.44 110 SER A CA 1
ATOM 865 C C . SER A 1 110 ? 6.050 1.933 -0.179 1.00 91.44 110 SER A C 1
ATOM 867 O O . SER A 1 110 ? 5.578 2.438 0.837 1.00 91.44 110 SER A O 1
ATOM 869 N N . MET A 1 111 ? 5.321 1.728 -1.279 1.00 93.00 111 MET A N 1
ATOM 870 C CA . MET A 1 111 ? 3.904 2.068 -1.417 1.00 93.00 111 MET A CA 1
ATOM 871 C C . MET A 1 111 ? 3.053 1.236 -0.458 1.00 93.00 111 MET A C 1
ATOM 873 O O . MET A 1 111 ? 2.255 1.785 0.298 1.00 93.00 111 MET A O 1
ATOM 877 N N . GLY A 1 112 ? 3.277 -0.080 -0.433 1.00 93.56 112 GLY A N 1
ATOM 878 C CA . GLY A 1 112 ? 2.568 -0.999 0.448 1.00 93.56 112 GLY A CA 1
ATOM 879 C C . GLY A 1 112 ? 2.732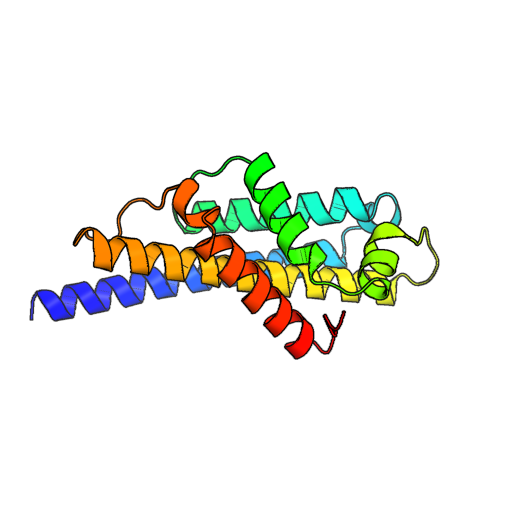 -0.647 1.923 1.00 93.56 112 GLY A C 1
ATOM 880 O O . GLY A 1 112 ? 1.747 -0.486 2.639 1.00 93.56 112 GLY A O 1
ATOM 881 N N . LYS A 1 113 ? 3.975 -0.442 2.370 1.00 94.94 113 LYS A N 1
ATOM 882 C CA . LYS A 1 113 ? 4.265 -0.047 3.756 1.00 94.94 113 LYS A CA 1
ATOM 883 C C . LYS A 1 113 ? 3.696 1.322 4.119 1.00 94.94 113 LYS A C 1
ATOM 885 O O . LYS A 1 113 ? 3.140 1.483 5.203 1.00 94.94 113 LYS A O 1
ATOM 890 N N . ALA A 1 114 ? 3.812 2.302 3.223 1.00 93.44 114 ALA A N 1
ATOM 891 C CA . ALA A 1 114 ? 3.236 3.623 3.445 1.00 93.44 114 ALA A CA 1
ATOM 892 C C . ALA A 1 114 ? 1.711 3.550 3.593 1.00 93.44 114 ALA A C 1
ATOM 894 O O . ALA A 1 114 ? 1.147 4.187 4.481 1.00 93.44 114 ALA A O 1
ATOM 895 N N . PHE A 1 115 ? 1.051 2.728 2.779 1.00 94.88 115 PHE A N 1
ATOM 896 C CA . PHE A 1 115 ? -0.397 2.595 2.820 1.00 94.88 115 PHE A CA 1
ATOM 897 C C . PHE A 1 115 ? -0.904 1.830 4.049 1.00 94.88 115 PHE A C 1
ATOM 899 O O . PHE A 1 115 ? -1.916 2.220 4.632 1.00 94.88 115 PHE A O 1
ATOM 906 N N . ILE A 1 116 ? -0.170 0.812 4.513 1.00 94.81 116 ILE A N 1
ATOM 907 C CA . ILE A 1 116 ? -0.421 0.162 5.811 1.00 94.81 116 ILE A CA 1
ATOM 908 C C . ILE A 1 116 ? -0.401 1.201 6.940 1.00 94.81 116 ILE A C 1
ATOM 910 O O . ILE A 1 116 ? -1.305 1.234 7.775 1.00 94.81 116 ILE A O 1
ATOM 914 N N . GLU A 1 117 ? 0.586 2.103 6.941 1.00 92.56 117 GLU A N 1
ATOM 915 C CA . GLU A 1 117 ? 0.678 3.179 7.934 1.00 92.56 117 GLU A CA 1
ATOM 916 C C . GLU A 1 117 ? -0.495 4.170 7.852 1.00 92.56 117 GLU A C 1
ATOM 918 O O . GLU A 1 117 ? -0.971 4.624 8.896 1.00 92.56 117 GLU A O 1
ATOM 923 N N . VAL A 1 118 ? -0.995 4.485 6.649 1.00 90.75 118 VAL A N 1
ATOM 924 C CA . VAL A 1 118 ? -2.221 5.286 6.475 1.00 90.75 118 VAL A CA 1
ATOM 925 C C . VAL A 1 118 ? -3.412 4.571 7.113 1.00 90.75 118 VAL A C 1
ATOM 927 O O . VAL A 1 118 ? -4.061 5.146 7.986 1.00 90.75 118 VAL A O 1
ATOM 930 N N . CYS A 1 119 ? -3.659 3.310 6.746 1.00 90.31 119 CYS A N 1
ATOM 931 C CA . CYS A 1 119 ? -4.788 2.526 7.253 1.00 90.31 119 CYS A CA 1
ATOM 932 C C . CYS A 1 119 ? -4.748 2.405 8.782 1.00 90.31 119 CYS A C 1
ATOM 934 O O . CYS A 1 119 ? -5.744 2.647 9.462 1.00 90.31 119 CYS A O 1
ATOM 936 N N . LYS A 1 120 ? -3.567 2.115 9.337 1.00 89.00 120 LYS A N 1
ATOM 937 C CA . LYS A 1 120 ? -3.331 2.031 10.780 1.00 89.00 120 LYS A CA 1
ATOM 938 C C . LYS A 1 120 ? -3.635 3.346 11.494 1.00 89.00 120 LYS A C 1
ATOM 940 O O . LYS A 1 120 ? -4.350 3.349 12.493 1.00 89.00 120 LYS A O 1
ATOM 945 N N . LYS A 1 121 ? -3.096 4.468 11.004 1.00 83.94 121 LYS A N 1
ATOM 946 C CA . LYS A 1 121 ? -3.295 5.780 11.640 1.00 83.94 121 LYS A CA 1
ATOM 947 C C . LYS A 1 121 ? -4.739 6.253 11.548 1.00 83.94 121 LYS A C 1
ATOM 949 O O . LYS A 1 121 ? -5.243 6.802 12.521 1.00 83.94 121 LYS A O 1
ATOM 954 N N . VAL A 1 122 ? -5.399 6.017 10.418 1.00 80.12 122 VAL A N 1
ATOM 955 C CA . VAL A 1 122 ? -6.815 6.347 10.242 1.00 80.12 122 VAL A CA 1
ATOM 956 C C . VAL A 1 122 ? -7.686 5.519 11.187 1.00 80.12 122 VAL A C 1
ATOM 958 O O . VAL A 1 122 ? -8.518 6.086 11.889 1.00 80.12 122 VAL A O 1
ATOM 961 N N . LYS A 1 123 ? -7.434 4.209 11.300 1.00 80.56 123 LYS A N 1
ATOM 962 C CA . LYS A 1 123 ? -8.165 3.333 12.228 1.00 80.56 123 LYS A CA 1
ATOM 963 C C . LYS A 1 123 ? -8.040 3.793 13.685 1.00 80.56 123 LYS A C 1
ATOM 965 O O . LYS A 1 123 ? -9.040 3.885 14.390 1.00 80.56 123 LYS A O 1
ATOM 970 N N . LEU A 1 124 ? -6.823 4.142 14.111 1.00 77.38 124 LEU A N 1
ATOM 971 C CA . LEU A 1 124 ? -6.562 4.678 15.453 1.00 77.38 124 LEU A CA 1
ATOM 972 C C . LEU A 1 124 ? -7.209 6.056 15.671 1.00 77.38 124 LEU A C 1
ATOM 974 O O . LEU A 1 124 ? -7.673 6.355 16.768 1.00 77.38 124 LEU A O 1
ATOM 978 N N . PHE A 1 125 ? -7.251 6.907 14.643 1.00 72.00 125 PHE A N 1
ATOM 979 C CA . PHE A 1 125 ? -7.884 8.223 14.732 1.00 72.00 125 PHE A CA 1
ATOM 980 C C . PHE A 1 125 ? -9.401 8.120 14.935 1.00 72.00 125 PHE A C 1
ATOM 982 O O . PHE A 1 125 ? -9.940 8.782 15.820 1.00 72.00 125 PHE A O 1
ATOM 989 N N . ILE A 1 126 ? -10.076 7.255 14.171 1.00 69.88 126 ILE A N 1
ATOM 990 C CA . ILE A 1 126 ? -11.520 7.001 14.311 1.00 69.88 126 ILE A CA 1
ATOM 991 C C . ILE A 1 126 ? -11.839 6.496 15.719 1.00 69.88 126 ILE A C 1
ATOM 993 O O . ILE A 1 126 ? -12.771 6.984 16.355 1.00 69.88 126 ILE A O 1
ATOM 997 N N . GLU A 1 127 ? -11.023 5.587 16.253 1.00 68.38 127 GLU A N 1
ATOM 998 C CA . GLU A 1 127 ? -11.183 5.093 17.621 1.00 68.38 127 GLU A CA 1
ATOM 999 C C . GLU A 1 127 ? -11.128 6.223 18.667 1.00 68.38 127 GLU A C 1
ATOM 1001 O O . GLU A 1 127 ? -12.000 6.310 19.537 1.00 68.38 127 GLU A O 1
ATOM 1006 N N . VAL A 1 128 ? -10.138 7.117 18.571 1.00 64.75 128 VAL A N 1
ATOM 1007 C CA . VAL A 1 128 ? -9.981 8.243 19.507 1.00 64.75 128 VAL A CA 1
ATOM 1008 C C . VAL A 1 128 ? -11.132 9.243 19.387 1.00 64.75 128 VAL A C 1
ATOM 1010 O O . VAL A 1 128 ? -11.623 9.743 20.402 1.00 64.75 128 VAL A O 1
ATOM 1013 N N . CYS A 1 129 ? -11.563 9.552 18.164 1.00 63.09 129 CYS A N 1
ATOM 1014 C CA . CYS A 1 129 ? -12.572 10.576 17.914 1.00 63.09 129 CYS A CA 1
ATOM 1015 C C . CYS A 1 129 ? -13.997 10.106 18.212 1.00 63.09 129 CYS A C 1
ATOM 1017 O O . CYS A 1 129 ? -14.795 10.885 18.734 1.00 63.09 129 CYS A O 1
ATOM 1019 N N . GLU A 1 130 ? -14.323 8.854 17.907 1.00 61.91 130 GLU A N 1
ATOM 1020 C CA . GLU A 1 130 ? -15.701 8.368 17.970 1.00 61.91 130 GLU A CA 1
ATOM 1021 C C . GLU A 1 130 ? -15.974 7.495 19.214 1.00 61.91 130 GLU A C 1
ATOM 1023 O O . GLU A 1 130 ? -17.128 7.174 19.491 1.00 61.91 130 GLU A O 1
ATOM 1028 N N . LYS A 1 131 ? -14.950 7.154 20.022 1.00 56.06 131 LYS A N 1
ATOM 1029 C CA . LYS A 1 131 ? -15.052 6.258 21.203 1.00 56.06 131 LYS A CA 1
ATOM 1030 C C . LYS A 1 131 ? -15.725 4.909 20.899 1.00 56.06 131 LYS A C 1
ATOM 1032 O O . LYS A 1 131 ? -16.256 4.258 21.801 1.00 56.06 131 LYS A O 1
ATOM 1037 N N . VAL A 1 132 ? -15.712 4.486 19.640 1.00 54.50 132 VAL A N 1
ATOM 1038 C CA . VAL A 1 132 ? -16.271 3.209 19.187 1.00 54.50 132 VAL A CA 1
ATOM 1039 C C . VAL A 1 132 ? -15.160 2.160 19.203 1.00 54.50 132 VAL A C 1
ATOM 1041 O O . VAL A 1 132 ? -13.996 2.471 18.949 1.00 54.50 132 VAL A O 1
ATOM 1044 N N . ASN A 1 133 ? -15.498 0.902 19.494 1.00 54.47 133 ASN A N 1
ATOM 1045 C CA . ASN A 1 133 ? -14.606 -0.216 19.175 1.00 54.47 133 ASN A CA 1
ATOM 1046 C C . ASN A 1 133 ? -14.375 -0.212 17.660 1.00 54.47 133 ASN A C 1
ATOM 1048 O O . ASN A 1 133 ? -15.369 -0.265 16.949 1.00 54.47 133 ASN A O 1
ATOM 1052 N N . PHE A 1 134 ? -13.114 -0.091 17.211 1.00 53.88 134 PHE A N 1
ATOM 1053 C CA . PHE A 1 134 ? -12.675 -0.078 15.805 1.00 53.88 134 PHE A CA 1
ATOM 1054 C C . PHE A 1 134 ? -13.795 0.212 14.794 1.00 53.88 134 PHE A C 1
ATOM 1056 O O . PHE A 1 134 ? -14.322 -0.709 14.174 1.00 53.88 134 PHE A O 1
ATOM 1063 N N . GLY A 1 135 ? -14.171 1.488 14.671 1.00 55.66 135 GLY A N 1
ATOM 1064 C CA . GLY A 1 135 ? -15.196 1.912 13.718 1.00 55.66 135 GLY A CA 1
ATOM 1065 C C . GLY A 1 135 ? -14.813 1.594 12.270 1.00 55.66 135 GLY A C 1
ATOM 1066 O O . GLY A 1 135 ? -13.628 1.449 11.946 1.00 55.66 135 GLY A O 1
ATOM 1067 N N . ASP A 1 136 ? -15.824 1.499 11.408 1.00 63.50 136 ASP A N 1
ATOM 1068 C CA . ASP A 1 136 ? -15.639 1.306 9.972 1.00 63.50 136 ASP A CA 1
ATOM 1069 C C . ASP A 1 136 ? -14.869 2.497 9.389 1.00 63.50 136 ASP A C 1
ATOM 1071 O O . ASP A 1 136 ? -15.293 3.652 9.478 1.00 63.50 136 ASP A O 1
ATOM 1075 N N . ILE A 1 137 ? -13.705 2.217 8.807 1.00 69.56 137 ILE A N 1
ATOM 1076 C CA . ILE A 1 137 ? -12.887 3.240 8.160 1.00 69.56 137 ILE A CA 1
ATOM 1077 C C . ILE A 1 137 ? -13.589 3.684 6.879 1.00 69.56 137 ILE A C 1
ATOM 1079 O O . ILE A 1 137 ? -13.881 2.860 6.012 1.00 69.56 137 ILE A O 1
ATOM 1083 N N . ARG A 1 138 ? -13.809 4.993 6.724 1.00 76.38 138 ARG A N 1
ATOM 1084 C CA . ARG A 1 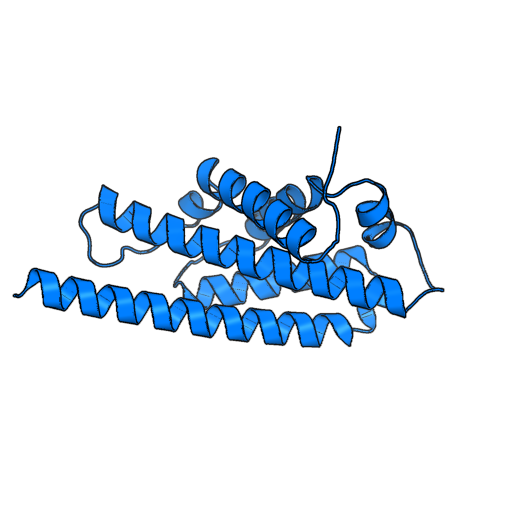138 ? -14.420 5.542 5.511 1.00 76.38 138 ARG A CA 1
ATOM 1085 C C . ARG A 1 138 ? -13.361 5.857 4.466 1.00 76.38 138 ARG A C 1
ATOM 1087 O O . ARG A 1 138 ? -12.261 6.308 4.787 1.00 76.38 138 ARG A O 1
ATOM 1094 N N . GLU A 1 139 ? -13.742 5.732 3.196 1.00 77.25 139 GLU A N 1
ATOM 1095 C CA . GLU A 1 139 ? -12.936 6.175 2.053 1.00 77.25 139 GLU A CA 1
ATOM 1096 C C . GLU A 1 139 ? -12.384 7.596 2.262 1.00 77.25 139 GLU A C 1
ATOM 1098 O O . GLU A 1 139 ? -11.193 7.842 2.060 1.00 77.25 139 GLU A O 1
ATOM 1103 N N . SER A 1 140 ? -13.236 8.517 2.730 1.00 79.81 140 SER A N 1
ATOM 1104 C CA . SER A 1 140 ? -12.896 9.926 2.958 1.00 79.81 140 SER A CA 1
ATOM 1105 C C . SER A 1 140 ? -11.740 10.132 3.932 1.00 79.81 140 SER A C 1
ATOM 1107 O O . SER A 1 140 ? -11.028 11.128 3.819 1.00 79.81 140 SER A O 1
ATOM 1109 N N . ASP A 1 141 ? -11.544 9.212 4.876 1.00 79.69 141 ASP A N 1
ATOM 1110 C CA . ASP A 1 141 ? -10.497 9.321 5.888 1.00 79.69 141 ASP A CA 1
ATOM 1111 C C . ASP A 1 141 ? -9.128 8.957 5.294 1.00 79.69 141 ASP A C 1
ATOM 1113 O O . ASP A 1 141 ? -8.118 9.595 5.607 1.00 79.69 141 ASP A O 1
ATOM 1117 N N . ILE A 1 142 ? -9.109 8.003 4.357 1.00 82.44 142 ILE A N 1
ATOM 1118 C CA . ILE A 1 142 ? -7.921 7.569 3.611 1.00 82.44 142 ILE A CA 1
ATOM 1119 C C . ILE A 1 142 ? -7.476 8.630 2.600 1.00 82.44 142 ILE A C 1
ATOM 1121 O O . ILE A 1 142 ? -6.289 8.947 2.526 1.00 82.44 142 ILE A O 1
ATOM 1125 N N . ILE A 1 143 ? -8.417 9.211 1.849 1.00 85.19 143 ILE A N 1
ATOM 1126 C CA . ILE A 1 143 ? -8.122 10.267 0.861 1.00 85.19 143 ILE A CA 1
ATOM 1127 C C . ILE A 1 143 ? -8.128 11.682 1.447 1.00 85.19 143 ILE A C 1
ATOM 1129 O O . ILE A 1 143 ? -8.071 12.669 0.713 1.00 85.19 143 ILE A O 1
ATOM 1133 N N . SER A 1 144 ? -8.223 11.802 2.769 1.00 84.44 144 SER A N 1
ATOM 1134 C CA . SER A 1 144 ? -8.131 13.087 3.451 1.00 84.44 144 SER A CA 1
ATOM 1135 C C . SER A 1 144 ? -6.754 13.725 3.242 1.00 84.44 144 SER A C 1
ATOM 1137 O O . SER A 1 144 ? -5.762 13.053 2.954 1.00 84.44 144 SER A O 1
ATOM 1139 N N . SER A 1 145 ? -6.647 15.032 3.487 1.00 82.38 145 SER A N 1
ATOM 1140 C CA . SER A 1 145 ? -5.347 15.720 3.497 1.00 82.38 145 SER A CA 1
ATOM 1141 C C . SER A 1 145 ? -4.351 15.091 4.482 1.00 82.38 145 SER A C 1
ATOM 1143 O O . SER A 1 145 ? -3.144 15.124 4.248 1.00 82.38 145 SER A O 1
ATOM 1145 N N . VAL A 1 146 ? -4.849 14.486 5.566 1.00 82.94 146 VAL A N 1
ATOM 1146 C CA . VAL A 1 146 ? -4.044 13.762 6.554 1.00 82.94 146 VAL A CA 1
ATOM 1147 C C . VAL A 1 146 ? -3.542 12.440 5.979 1.00 82.94 146 VAL A C 1
ATOM 1149 O O . VAL A 1 146 ? -2.341 12.176 6.052 1.00 82.94 146 VAL A O 1
ATOM 1152 N N . GLY A 1 147 ? -4.426 11.639 5.379 1.00 85.81 147 GLY A N 1
ATOM 1153 C CA . GLY A 1 147 ? -4.062 10.375 4.738 1.00 85.81 147 GLY A CA 1
ATOM 1154 C C . GLY A 1 147 ? -3.065 10.576 3.598 1.00 85.81 147 GLY A C 1
ATOM 1155 O O . GLY A 1 147 ? -2.024 9.922 3.563 1.00 85.81 147 GLY A O 1
ATOM 1156 N N . GLU A 1 148 ? -3.296 11.576 2.745 1.00 90.00 148 GLU A N 1
ATOM 1157 C CA . GLU A 1 148 ? -2.372 11.965 1.676 1.00 90.00 148 GLU A CA 1
ATOM 1158 C C . GLU A 1 148 ? -1.002 12.391 2.204 1.00 90.00 148 GLU A C 1
ATOM 1160 O O . GLU A 1 148 ? 0.030 11.989 1.661 1.00 90.00 148 GLU A O 1
ATOM 1165 N N . LYS A 1 149 ? -0.978 13.193 3.275 1.00 89.62 149 LYS A N 1
ATOM 1166 C CA . LYS A 1 149 ? 0.269 13.634 3.901 1.00 89.62 149 LYS A CA 1
ATOM 1167 C C . LYS A 1 149 ? 1.056 12.447 4.453 1.00 89.62 149 LYS A C 1
ATOM 1169 O O . LYS A 1 149 ? 2.240 12.321 4.149 1.00 89.62 149 LYS A O 1
ATOM 1174 N N . ILE A 1 150 ? 0.401 11.567 5.214 1.00 90.12 150 ILE A N 1
ATOM 1175 C CA . ILE A 1 150 ? 1.028 10.356 5.762 1.00 90.12 150 ILE A CA 1
ATOM 1176 C C . ILE A 1 150 ? 1.571 9.493 4.624 1.00 90.12 150 ILE A C 1
ATOM 1178 O O . ILE A 1 150 ? 2.720 9.062 4.696 1.00 90.12 150 ILE A O 1
ATOM 1182 N N . MET A 1 151 ? 0.777 9.284 3.571 1.00 92.56 151 MET A N 1
ATOM 1183 C CA . MET A 1 151 ? 1.169 8.477 2.421 1.00 92.56 151 MET A CA 1
ATOM 1184 C C . MET A 1 151 ? 2.447 9.015 1.778 1.00 92.56 151 MET A C 1
ATOM 1186 O O . MET A 1 151 ? 3.413 8.275 1.613 1.00 92.56 151 MET A O 1
ATOM 1190 N N . LYS A 1 152 ? 2.479 10.314 1.462 1.00 91.69 152 LYS A N 1
ATOM 1191 C CA . LYS A 1 152 ? 3.641 10.969 0.852 1.00 91.69 152 LYS A CA 1
ATOM 1192 C C . LYS A 1 152 ? 4.885 10.888 1.730 1.00 91.69 152 LYS A C 1
ATOM 1194 O O . LYS A 1 152 ? 5.950 10.499 1.254 1.00 91.69 152 LYS A O 1
ATOM 1199 N N . GLU A 1 153 ? 4.754 11.252 3.005 1.00 91.50 153 GLU A N 1
ATOM 1200 C CA . GLU A 1 153 ? 5.875 11.272 3.948 1.00 91.50 153 GLU A CA 1
ATOM 1201 C C . GLU A 1 153 ? 6.451 9.867 4.147 1.00 91.50 153 GLU A C 1
ATOM 1203 O O . GLU A 1 153 ? 7.658 9.671 4.005 1.00 91.50 153 GLU A O 1
ATOM 1208 N N . ARG A 1 154 ? 5.594 8.868 4.389 1.00 91.81 154 ARG A N 1
ATOM 1209 C CA . ARG A 1 154 ? 6.025 7.482 4.606 1.00 91.81 154 ARG A CA 1
ATOM 1210 C C . ARG A 1 154 ? 6.585 6.832 3.356 1.00 91.81 154 ARG A C 1
ATOM 1212 O O . ARG A 1 154 ? 7.607 6.159 3.444 1.00 91.81 154 ARG A O 1
ATOM 1219 N N . PHE A 1 155 ? 5.967 7.060 2.201 1.00 91.69 155 PHE A N 1
ATOM 1220 C CA . PHE A 1 155 ? 6.480 6.552 0.933 1.00 91.69 155 PHE A CA 1
ATOM 1221 C C . PHE A 1 155 ? 7.895 7.078 0.682 1.00 91.69 155 PHE A C 1
ATOM 1223 O O . PHE A 1 155 ? 8.816 6.306 0.424 1.00 91.69 155 PHE A O 1
ATOM 1230 N N . LYS A 1 156 ? 8.095 8.386 0.862 1.00 89.38 156 LYS A N 1
ATOM 1231 C CA . LYS A 1 156 ? 9.403 9.029 0.733 1.00 89.38 156 LYS A CA 1
ATOM 1232 C C . LYS A 1 156 ? 10.432 8.476 1.720 1.00 89.38 156 LYS A C 1
ATOM 1234 O O . LYS A 1 156 ? 11.585 8.274 1.346 1.00 89.38 156 LYS A O 1
ATOM 1239 N N . GLU A 1 157 ? 10.048 8.257 2.975 1.00 90.69 157 GLU A N 1
ATOM 1240 C CA . GLU A 1 157 ? 10.921 7.652 3.989 1.00 90.69 157 GLU A CA 1
ATOM 1241 C C . GLU A 1 157 ? 11.340 6.226 3.612 1.00 90.69 157 GLU A C 1
ATOM 1243 O O . GLU A 1 157 ? 12.525 5.905 3.691 1.00 90.69 157 GLU A O 1
ATOM 1248 N N . GLU A 1 158 ? 10.401 5.386 3.172 1.00 89.62 158 GLU A N 1
ATOM 1249 C CA . GLU A 1 158 ? 10.700 4.011 2.758 1.00 89.62 158 GLU A CA 1
ATOM 1250 C C . GLU A 1 158 ? 11.592 3.967 1.517 1.00 89.62 158 GLU A C 1
ATOM 1252 O O . GLU A 1 158 ? 12.549 3.196 1.484 1.00 89.62 158 GLU A O 1
ATOM 1257 N N . MET A 1 159 ? 11.363 4.835 0.535 1.00 87.75 159 MET A N 1
ATOM 1258 C CA . MET A 1 159 ? 12.211 4.906 -0.656 1.00 87.75 159 MET A CA 1
ATOM 1259 C C . MET A 1 159 ? 13.667 5.226 -0.280 1.00 87.75 159 MET A C 1
ATOM 1261 O O . MET A 1 159 ? 14.580 4.504 -0.685 1.00 87.75 159 MET A O 1
ATOM 1265 N N . LYS A 1 160 ? 13.890 6.214 0.603 1.00 87.00 160 LYS A N 1
ATOM 1266 C CA . LYS A 1 160 ? 15.236 6.533 1.118 1.00 87.00 160 LYS A CA 1
ATOM 1267 C C . LYS A 1 160 ? 15.865 5.381 1.892 1.00 87.00 160 LYS A C 1
ATOM 1269 O O . LYS A 1 160 ? 17.047 5.105 1.714 1.00 87.00 160 LYS A O 1
ATOM 1274 N N . ARG A 1 161 ? 15.092 4.693 2.742 1.00 87.31 161 ARG A N 1
ATOM 1275 C CA . ARG A 1 161 ? 15.572 3.513 3.490 1.00 87.31 161 ARG A CA 1
ATOM 1276 C C . ARG A 1 161 ? 16.049 2.395 2.565 1.00 87.31 161 ARG A C 1
ATOM 1278 O O . ARG A 1 161 ? 16.946 1.650 2.937 1.00 87.31 161 ARG A O 1
ATOM 1285 N N . ASN A 1 162 ? 15.474 2.300 1.370 1.00 82.94 162 ASN A N 1
ATOM 1286 C CA . ASN A 1 162 ? 15.859 1.335 0.344 1.00 82.94 162 ASN A CA 1
ATOM 1287 C C . ASN A 1 162 ? 16.905 1.893 -0.645 1.00 82.94 162 ASN A C 1
ATOM 1289 O O . ASN A 1 162 ? 17.032 1.373 -1.750 1.00 82.94 162 ASN A O 1
ATOM 1293 N N . ASN A 1 163 ? 17.659 2.934 -0.261 1.00 79.56 163 ASN A N 1
ATOM 1294 C CA . ASN A 1 163 ? 18.688 3.594 -1.078 1.00 79.56 163 ASN A CA 1
ATOM 1295 C C . ASN A 1 163 ? 18.173 4.150 -2.417 1.00 79.56 163 ASN A C 1
ATOM 1297 O O . ASN A 1 163 ? 18.942 4.311 -3.364 1.00 79.56 163 ASN A O 1
ATOM 1301 N N . MET A 1 164 ? 16.876 4.458 -2.502 1.00 76.50 164 MET A N 1
ATOM 1302 C CA . MET A 1 164 ? 16.269 5.083 -3.670 1.00 76.50 164 MET A CA 1
ATOM 1303 C C . MET A 1 164 ? 15.820 6.491 -3.290 1.00 76.50 164 MET A C 1
ATOM 1305 O O . MET A 1 164 ? 14.760 6.707 -2.701 1.00 76.50 164 MET A O 1
ATOM 1309 N N . ASP A 1 165 ? 16.684 7.467 -3.562 1.00 65.81 165 ASP A N 1
ATOM 1310 C CA . ASP A 1 165 ? 16.488 8.818 -3.052 1.00 65.81 165 ASP A CA 1
ATOM 1311 C C . ASP A 1 165 ? 15.317 9.519 -3.755 1.00 65.81 165 ASP A C 1
ATOM 1313 O O . ASP A 1 165 ? 15.359 9.851 -4.940 1.00 65.81 165 ASP A O 1
ATOM 1317 N N . CYS A 1 166 ? 14.255 9.775 -2.996 1.00 56.56 166 CYS A N 1
ATOM 1318 C CA . CYS A 1 166 ? 13.194 10.702 -3.377 1.00 56.56 166 CYS A CA 1
ATOM 1319 C C . CYS A 1 166 ? 13.586 12.103 -2.884 1.00 56.56 166 CYS A C 1
ATOM 1321 O O . CYS A 1 166 ? 13.288 12.454 -1.739 1.00 56.56 166 CYS A O 1
ATOM 1323 N N . TYR A 1 167 ? 14.316 12.885 -3.690 1.00 55.06 167 TYR A N 1
ATOM 1324 C CA . TYR A 1 167 ? 14.810 14.222 -3.312 1.00 55.06 167 TYR A CA 1
ATOM 1325 C C . TYR A 1 167 ? 15.316 15.023 -4.537 1.00 55.06 167 TYR A C 1
ATOM 1327 O O . TYR A 1 167 ? 15.735 14.384 -5.498 1.00 55.06 167 TYR A O 1
ATOM 1335 N N . ILE A 1 168 ? 15.329 16.372 -4.638 1.00 45.72 168 ILE A N 1
ATOM 1336 C CA . ILE A 1 168 ? 14.848 17.576 -3.894 1.00 45.72 168 ILE A CA 1
ATOM 1337 C C . ILE A 1 168 ? 14.442 18.598 -4.988 1.00 45.72 168 ILE A C 1
ATOM 1339 O O . ILE A 1 168 ? 15.085 18.625 -6.034 1.00 45.72 168 ILE A O 1
ATOM 1343 N N . LYS A 1 169 ? 13.401 19.414 -4.770 1.00 38.16 169 LYS A N 1
ATOM 1344 C CA . LYS A 1 169 ? 13.168 20.630 -5.575 1.00 38.16 169 LYS A CA 1
ATOM 1345 C C . LYS A 1 169 ? 14.283 21.647 -5.365 1.00 38.16 169 LYS A C 1
ATOM 1347 O O . LYS A 1 169 ? 14.523 21.956 -4.179 1.00 38.16 169 LYS A O 1
#

Organism: NCBI:txid796937

Mean predicted aligned error: 7.94 Å